Protein AF-A0A0P4V415-F1 (afdb_monomer_lite)

Sequence (113 aa):
MPKQRSYPMAPLIWSRFSLSFMNCRAQLRSQSFKKHSGYSVQVGTDAIVDNNPKSPVIQNLPPVLFTLMKSTEPWSDDYYTFNVETAMQSVGFERLVTVASDPHHRKILGRKS

Foldseek 3Di:
DDDDDDDPDDDPVQVVLALVLLQDAPVVNLVVLLVVLVVDDLWDKDKHKYWDLPFPCVVPDDVVVVVVVCVVRVNNVSVSPDDVVVSCVVNAWPDWDWAAPDRTMIMIMTTHD

Radius of gyration: 15.78 Å; chains: 1; bounding box: 55×28×29 Å

pLDDT: mean 73.44, std 18.74, range [27.31, 92.38]

Secondary structure (DSSP, 8-state):
-----------THHHHHHHHHHTS-HHHHHHHHHHHHHHS-SSEEEEEEEE-TT-HHHHT--HHHHHHHHHH-TTHHHHHH--HHHHHHHTTEEEEEEEE-SSSEEEEEEEE-

Structure (mmCIF, N/CA/C/O backbone):
data_AF-A0A0P4V415-F1
#
_entry.id   AF-A0A0P4V415-F1
#
loop_
_atom_site.group_PDB
_atom_site.id
_atom_site.type_symbol
_atom_site.label_atom_id
_atom_site.label_alt_id
_atom_site.label_comp_id
_atom_site.label_asym_id
_atom_site.label_entity_id
_atom_site.label_seq_id
_atom_site.pdbx_PDB_ins_code
_atom_site.Cartn_x
_atom_site.Cartn_y
_atom_site.Cartn_z
_atom_site.occupancy
_atom_site.B_iso_or_equiv
_atom_site.auth_seq_id
_atom_site.auth_comp_id
_atom_site.auth_asym_id
_atom_site.auth_atom_id
_atom_site.pdbx_PDB_model_num
ATOM 1 N N . MET A 1 1 ? -37.304 18.722 -13.976 1.00 33.91 1 MET A N 1
ATOM 2 C CA . MET A 1 1 ? -35.878 19.119 -13.946 1.00 33.91 1 MET A CA 1
ATOM 3 C C . MET A 1 1 ? -35.347 18.918 -12.531 1.00 33.91 1 MET A C 1
ATOM 5 O O . MET A 1 1 ? -35.879 19.567 -11.636 1.00 33.91 1 MET A O 1
ATOM 9 N N . PRO A 1 2 ? -34.402 17.999 -12.265 1.00 34.62 2 PRO A N 1
ATOM 10 C CA . PRO A 1 2 ? -33.899 17.815 -10.909 1.00 34.62 2 PRO A CA 1
ATOM 11 C C . PRO A 1 2 ? -32.853 18.892 -10.584 1.00 34.62 2 PRO A C 1
ATOM 13 O O . PRO A 1 2 ? -31.965 19.179 -11.384 1.00 34.62 2 PRO A O 1
ATOM 16 N N . LYS A 1 3 ? -33.007 19.515 -9.411 1.00 32.88 3 LYS A N 1
ATOM 17 C CA . LYS A 1 3 ? -32.141 20.575 -8.878 1.00 32.88 3 LYS A CA 1
ATOM 18 C C . LYS A 1 3 ? -30.695 20.082 -8.740 1.00 32.88 3 LYS A C 1
ATOM 20 O O . LYS A 1 3 ? -30.451 19.080 -8.070 1.00 32.88 3 LYS A O 1
ATOM 25 N N . GLN A 1 4 ? -29.746 20.817 -9.322 1.00 37.38 4 GLN A N 1
ATOM 26 C CA . GLN A 1 4 ? -28.314 20.649 -9.070 1.00 37.38 4 GLN A CA 1
ATOM 27 C C . GLN A 1 4 ? -28.029 20.912 -7.586 1.00 37.38 4 GLN A C 1
ATOM 29 O O . GLN A 1 4 ? -28.234 22.015 -7.084 1.00 37.38 4 GLN A O 1
ATOM 34 N N . ARG A 1 5 ? -27.578 19.880 -6.870 1.00 32.81 5 ARG A N 1
ATOM 35 C CA . ARG A 1 5 ? -27.093 19.998 -5.494 1.00 32.81 5 ARG A CA 1
ATOM 36 C C . ARG A 1 5 ? -25.637 20.456 -5.575 1.00 32.81 5 ARG A C 1
ATOM 38 O O . ARG A 1 5 ? -24.775 19.687 -5.985 1.00 32.81 5 ARG A O 1
ATOM 45 N N . SER A 1 6 ? -25.382 21.724 -5.266 1.00 27.98 6 SER A N 1
ATOM 46 C CA . SER A 1 6 ? -24.035 22.293 -5.230 1.00 27.98 6 SER A CA 1
ATOM 47 C C . SER A 1 6 ? -23.237 21.647 -4.097 1.00 27.98 6 SER A C 1
ATOM 49 O O . SER A 1 6 ? -23.533 21.877 -2.923 1.00 27.98 6 SER A O 1
ATOM 51 N N . TYR A 1 7 ? -22.243 20.829 -4.431 1.00 35.91 7 TYR A N 1
ATOM 52 C CA . TYR A 1 7 ? -21.252 20.387 -3.454 1.00 35.91 7 TYR A CA 1
ATOM 53 C C . TYR A 1 7 ? -20.289 21.552 -3.185 1.00 35.91 7 TYR A C 1
ATOM 55 O O . TYR A 1 7 ? -19.781 22.132 -4.148 1.00 35.91 7 TYR A O 1
ATOM 63 N N . PRO A 1 8 ? -20.031 21.932 -1.919 1.00 35.62 8 PRO A N 1
ATOM 64 C CA . PRO A 1 8 ? -18.971 22.881 -1.630 1.00 35.62 8 PRO A CA 1
ATOM 65 C C . PRO A 1 8 ? -17.641 22.259 -2.063 1.00 35.62 8 PRO A C 1
ATOM 67 O O . PRO A 1 8 ? -17.380 21.085 -1.804 1.00 35.62 8 PRO A O 1
ATOM 70 N N . MET A 1 9 ? -16.830 23.055 -2.756 1.00 35.31 9 MET A N 1
ATOM 71 C CA . MET A 1 9 ? -15.473 22.717 -3.180 1.00 35.31 9 MET A CA 1
ATOM 72 C C . MET A 1 9 ? -14.706 22.103 -2.001 1.00 35.31 9 MET A C 1
ATOM 74 O O . MET A 1 9 ? -14.385 22.796 -1.035 1.00 35.31 9 MET A O 1
ATOM 78 N N . ALA A 1 10 ? -14.456 20.793 -2.059 1.00 34.94 10 ALA A N 1
ATOM 79 C CA . ALA A 1 10 ? -13.660 20.101 -1.057 1.00 34.94 10 ALA A CA 1
ATOM 80 C C . ALA A 1 10 ? -12.249 20.719 -1.054 1.00 34.94 10 ALA A C 1
ATOM 82 O O . ALA A 1 10 ? -11.656 20.858 -2.129 1.00 34.94 10 ALA A O 1
ATOM 83 N N . PRO A 1 11 ? -11.691 21.120 0.103 1.00 35.59 11 PRO A N 1
ATOM 84 C CA . PRO A 1 11 ? -10.397 21.784 0.125 1.00 35.59 11 PRO A CA 1
ATOM 85 C C . PRO A 1 11 ? -9.304 20.821 -0.349 1.00 35.59 11 PRO A C 1
ATOM 87 O O . PRO A 1 11 ? -9.449 19.602 -0.261 1.00 35.59 11 PRO A O 1
ATOM 90 N N . LEU A 1 12 ? -8.159 21.380 -0.741 1.00 35.38 12 LEU A N 1
ATOM 91 C CA . LEU A 1 12 ? -6.872 20.740 -1.079 1.00 35.38 12 LEU A CA 1
ATOM 92 C C . LEU A 1 12 ? -6.340 19.664 -0.089 1.00 35.38 12 LEU A C 1
ATOM 94 O O . LEU A 1 12 ? -5.261 19.108 -0.298 1.00 35.38 12 LEU A O 1
ATOM 98 N N . ILE A 1 13 ? -7.089 19.346 0.968 1.00 40.94 13 ILE A N 1
ATOM 99 C CA . ILE A 1 13 ? -6.840 18.341 2.008 1.00 40.94 13 ILE A CA 1
ATOM 100 C C . ILE A 1 13 ? -6.658 16.931 1.425 1.00 40.94 13 ILE A C 1
ATOM 102 O O . ILE A 1 13 ? -5.782 16.199 1.882 1.00 40.94 13 ILE A O 1
ATOM 106 N N . TRP A 1 14 ? -7.398 16.573 0.371 1.00 27.31 14 TRP A N 1
ATOM 107 C CA . TRP A 1 14 ? -7.364 15.223 -0.210 1.00 27.31 14 TRP A CA 1
ATOM 108 C C . TRP A 1 14 ? -6.011 14.860 -0.838 1.00 27.31 14 TRP A C 1
ATOM 110 O O . TRP A 1 14 ? -5.540 13.736 -0.677 1.00 27.31 14 TRP A O 1
ATOM 120 N N . SER A 1 15 ? -5.339 15.818 -1.492 1.00 32.53 15 SER A N 1
ATOM 121 C CA . SER A 1 15 ? -4.028 15.573 -2.121 1.00 32.53 15 SER A CA 1
ATOM 122 C C . SER A 1 15 ? -2.899 15.402 -1.097 1.00 32.53 15 SER A C 1
ATOM 124 O O . SER A 1 15 ? -1.990 14.597 -1.287 1.00 32.53 15 SER A O 1
ATOM 126 N N . ARG A 1 16 ? -2.979 16.117 0.033 1.00 43.47 16 ARG A N 1
ATOM 127 C CA . ARG A 1 16 ? -1.962 16.084 1.094 1.00 43.47 16 ARG A CA 1
ATOM 128 C C . ARG A 1 16 ? -2.026 14.821 1.949 1.00 43.47 16 ARG A C 1
ATOM 130 O O . ARG A 1 16 ? -1.015 14.442 2.534 1.00 43.47 16 ARG A O 1
ATOM 137 N N . PHE A 1 17 ? -3.185 14.171 2.023 1.00 49.06 17 PHE A N 1
ATOM 138 C CA . PHE A 1 17 ? -3.377 12.989 2.859 1.00 49.06 17 PHE A CA 1
ATOM 139 C C . PHE A 1 17 ? -2.594 11.769 2.343 1.00 49.06 17 PHE A C 1
ATOM 141 O O . PHE A 1 17 ? -1.966 11.072 3.135 1.00 49.06 17 PHE A O 1
ATOM 148 N N . SER A 1 18 ? -2.542 11.574 1.020 1.00 53.12 18 SER A N 1
ATOM 149 C CA . SER A 1 18 ? -1.829 10.464 0.367 1.00 53.12 18 SER A CA 1
ATOM 150 C C . SER A 1 18 ? -0.317 10.462 0.642 1.00 53.12 18 SER A C 1
ATOM 152 O O . SER A 1 18 ? 0.212 9.503 1.207 1.00 53.12 18 SER A O 1
ATOM 154 N N . LEU A 1 19 ? 0.377 11.569 0.342 1.00 51.56 19 LEU A N 1
ATOM 155 C CA . LEU A 1 19 ? 1.824 11.675 0.577 1.00 51.56 19 LEU A CA 1
ATOM 156 C C . LEU A 1 19 ? 2.173 11.582 2.067 1.00 51.56 19 LEU A C 1
ATOM 158 O O . LEU A 1 19 ? 3.197 11.012 2.447 1.00 51.56 19 LEU A O 1
ATOM 162 N N . SER A 1 20 ? 1.314 12.130 2.932 1.00 58.03 20 SER A N 1
ATOM 163 C CA . SER A 1 20 ? 1.567 12.126 4.371 1.00 58.03 20 SER A CA 1
ATOM 164 C C . SER A 1 20 ? 1.521 10.719 4.970 1.00 58.03 20 SER A C 1
ATOM 166 O O . SER A 1 20 ? 2.165 10.492 5.990 1.00 58.03 20 SER A O 1
ATOM 168 N N . PHE A 1 21 ? 0.803 9.772 4.356 1.00 60.59 21 PHE A N 1
ATOM 169 C CA . PHE A 1 21 ? 0.786 8.378 4.800 1.00 60.59 21 PHE A CA 1
ATOM 170 C C . PHE A 1 21 ? 2.137 7.701 4.591 1.00 60.59 21 PHE A C 1
ATOM 172 O O . PHE A 1 21 ? 2.651 7.078 5.520 1.00 60.59 21 PHE A O 1
ATOM 179 N N . MET A 1 22 ? 2.726 7.856 3.407 1.00 58.59 22 MET A N 1
ATOM 180 C CA . MET A 1 22 ? 3.996 7.221 3.044 1.00 58.59 22 MET A CA 1
ATOM 181 C C . MET A 1 22 ? 5.177 7.802 3.834 1.00 58.59 22 MET A C 1
ATOM 183 O O . MET A 1 22 ? 6.054 7.067 4.278 1.00 58.59 22 MET A O 1
ATOM 187 N N . ASN A 1 23 ? 5.111 9.101 4.140 1.00 62.84 23 ASN A N 1
ATOM 188 C CA . ASN A 1 23 ? 6.100 9.824 4.943 1.00 62.84 23 ASN A CA 1
ATOM 189 C C . ASN A 1 23 ? 5.977 9.657 6.457 1.00 62.84 23 ASN A C 1
ATOM 191 O O . ASN A 1 23 ? 6.747 10.257 7.209 1.00 62.84 23 ASN A O 1
ATOM 195 N N . CYS A 1 24 ? 5.033 8.849 6.931 1.00 67.75 24 CYS A N 1
ATOM 196 C CA . CYS A 1 24 ? 4.785 8.682 8.351 1.00 67.75 24 CYS A CA 1
ATOM 197 C C . CYS A 1 24 ? 5.054 7.242 8.789 1.00 67.75 24 CYS A C 1
ATOM 199 O O . CYS A 1 24 ? 4.548 6.292 8.182 1.00 67.75 24 CYS A O 1
ATOM 201 N N . ARG A 1 25 ? 5.808 7.092 9.886 1.00 72.06 25 ARG A N 1
ATOM 202 C CA . ARG A 1 25 ? 6.054 5.805 10.547 1.00 72.06 25 ARG A CA 1
ATOM 203 C C . ARG A 1 25 ? 4.723 5.108 10.850 1.00 72.06 25 ARG A C 1
ATOM 205 O O . ARG A 1 25 ? 3.767 5.764 11.273 1.00 72.06 25 ARG A O 1
ATOM 212 N N . ALA A 1 26 ? 4.657 3.786 10.680 1.00 68.62 26 ALA A N 1
ATOM 213 C CA . ALA A 1 26 ? 3.402 3.020 10.744 1.00 68.62 26 ALA A CA 1
ATOM 214 C C . ALA A 1 26 ? 2.549 3.306 12.003 1.00 68.62 26 ALA A C 1
ATOM 216 O O . ALA A 1 26 ? 1.324 3.428 11.930 1.00 68.62 26 ALA A O 1
ATOM 217 N N . GLN A 1 27 ? 3.194 3.502 13.157 1.00 59.03 27 GLN A N 1
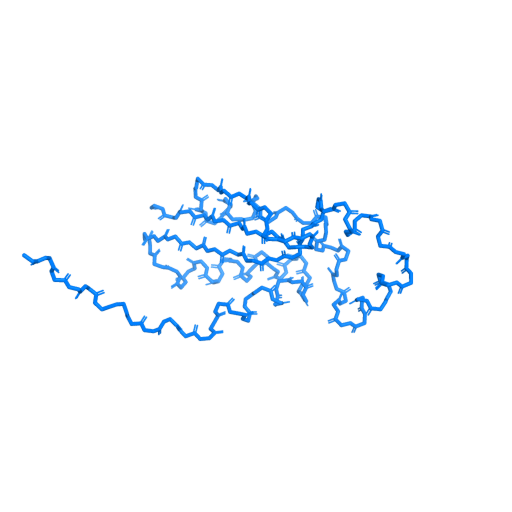ATOM 218 C CA . GLN A 1 27 ? 2.511 3.799 14.419 1.00 59.03 27 GLN A CA 1
ATOM 219 C C . GLN A 1 27 ? 1.782 5.153 14.400 1.00 59.03 27 GLN A C 1
ATOM 221 O O . GLN A 1 27 ? 0.613 5.234 14.782 1.00 59.03 27 GLN A O 1
ATOM 226 N N . LEU A 1 28 ? 2.427 6.198 13.881 1.00 67.31 28 LEU A N 1
ATOM 227 C CA . LEU A 1 28 ? 1.845 7.537 13.737 1.00 67.31 28 LEU A CA 1
ATOM 228 C C . LEU A 1 28 ? 0.777 7.584 12.631 1.00 67.31 28 LEU A C 1
ATOM 230 O O . LEU A 1 28 ? -0.161 8.383 12.683 1.00 67.31 28 LEU A O 1
ATOM 234 N N . ARG A 1 29 ? 0.863 6.678 11.657 1.00 76.31 29 ARG A N 1
ATOM 235 C CA . ARG A 1 29 ? -0.114 6.541 10.575 1.00 76.31 29 ARG A CA 1
ATOM 236 C C . ARG A 1 29 ? -1.470 6.048 11.067 1.00 76.31 29 ARG A C 1
ATOM 238 O O . ARG A 1 29 ? -2.487 6.642 10.728 1.00 76.31 29 ARG A O 1
ATOM 245 N N . SER A 1 30 ? -1.494 5.024 11.922 1.00 69.56 30 SER A N 1
ATOM 246 C CA . SER A 1 30 ? -2.743 4.550 12.543 1.00 69.56 30 SER A CA 1
ATOM 247 C C . SER A 1 30 ? -3.433 5.648 13.370 1.00 69.56 30 SER A C 1
ATOM 249 O O . SER A 1 30 ? -4.656 5.794 13.334 1.00 69.56 30 SER A O 1
ATOM 251 N N . GLN A 1 31 ? -2.646 6.484 14.058 1.00 73.62 31 GLN A N 1
ATOM 252 C CA . GLN A 1 31 ? -3.142 7.636 14.815 1.00 73.62 31 GLN A CA 1
ATOM 253 C C . GLN A 1 31 ? -3.683 8.729 13.891 1.00 73.62 31 GLN A C 1
ATOM 255 O O . GLN A 1 31 ? -4.740 9.298 14.160 1.00 73.62 31 GLN A O 1
ATOM 260 N N . SER A 1 32 ? -2.995 8.987 12.778 1.00 72.44 32 SER A N 1
ATOM 261 C CA . SER A 1 32 ? -3.441 9.933 11.754 1.00 72.44 32 SER A CA 1
ATOM 262 C C . SER A 1 32 ? -4.750 9.478 11.118 1.00 72.44 32 SER A C 1
ATOM 264 O O . SER A 1 32 ? -5.646 10.299 10.940 1.00 72.44 32 SER A O 1
ATOM 266 N N . PHE A 1 33 ? -4.903 8.171 10.874 1.00 72.25 33 PHE A N 1
ATOM 267 C CA . PHE A 1 33 ? -6.145 7.576 10.388 1.00 72.25 33 PHE A CA 1
ATOM 268 C C . PHE A 1 33 ? -7.299 7.827 11.361 1.00 72.25 33 PHE A C 1
ATOM 270 O O . PHE A 1 33 ? -8.330 8.370 10.972 1.00 72.25 33 PHE A O 1
ATOM 277 N N . LYS A 1 34 ? -7.098 7.523 12.651 1.00 68.88 34 LYS A N 1
ATOM 278 C CA . LYS A 1 34 ? -8.085 7.788 13.709 1.00 68.88 34 LYS A CA 1
ATOM 279 C C . LYS A 1 34 ? -8.464 9.266 13.766 1.00 68.88 34 LYS A C 1
ATOM 281 O O . LYS A 1 34 ? -9.648 9.591 13.735 1.00 68.88 34 LYS A O 1
ATOM 286 N N . LYS A 1 35 ? -7.471 10.159 13.761 1.00 73.25 35 LYS A N 1
ATOM 287 C CA . LYS A 1 35 ? -7.686 11.608 13.797 1.00 73.25 35 LYS A CA 1
ATOM 288 C C . LYS A 1 35 ? -8.477 12.102 12.582 1.00 73.25 35 LYS A C 1
ATOM 290 O O . LYS A 1 35 ? -9.447 12.825 12.765 1.00 73.25 35 LYS A O 1
ATOM 295 N N . HIS A 1 36 ? -8.114 11.695 11.363 1.00 70.25 36 HIS A N 1
ATOM 296 C CA . HIS A 1 36 ? -8.828 12.101 10.143 1.00 70.25 36 HIS A CA 1
ATOM 297 C C . HIS A 1 36 ? -10.243 11.524 10.083 1.00 70.25 36 HIS A C 1
ATOM 299 O O . HIS A 1 36 ? -11.188 12.238 9.768 1.00 70.25 36 HIS A O 1
ATOM 305 N N . SER A 1 37 ? -10.409 10.259 10.475 1.00 64.94 37 SER A N 1
ATOM 306 C CA . SER A 1 37 ? -11.718 9.603 10.526 1.00 64.94 37 SER A CA 1
ATOM 307 C C . SER A 1 37 ? -12.682 10.232 11.540 1.00 64.94 37 SER A C 1
ATOM 309 O O . SER A 1 37 ? -13.887 10.010 11.430 1.00 64.94 37 SER A O 1
ATOM 311 N N . GLY A 1 38 ? -12.163 10.998 12.510 1.00 60.91 38 GLY A N 1
ATOM 312 C CA . GLY A 1 38 ? -12.950 11.813 13.438 1.00 60.91 38 GLY A CA 1
ATOM 313 C C . GLY A 1 38 ? -13.431 13.143 12.845 1.00 60.91 38 GLY A C 1
ATOM 314 O O . GLY A 1 38 ? -14.392 13.707 13.355 1.00 60.91 38 GLY A O 1
ATOM 315 N N . TYR A 1 39 ? -12.800 13.62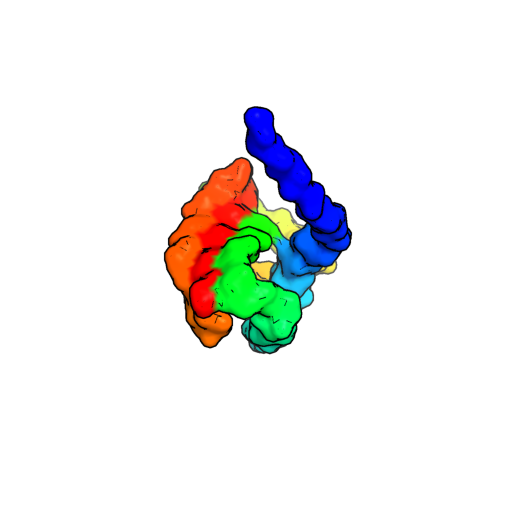5 11.767 1.00 62.47 39 TYR A N 1
ATOM 316 C CA . TYR A 1 39 ? -13.257 14.786 10.989 1.00 62.47 39 TYR A CA 1
ATOM 317 C C . TYR A 1 39 ? -14.112 14.395 9.775 1.00 62.47 39 TYR A C 1
ATOM 319 O O . TYR A 1 39 ? -14.779 15.257 9.204 1.00 62.47 39 TYR A O 1
ATOM 327 N N . SER A 1 40 ? -14.082 13.123 9.367 1.00 61.12 40 SER A N 1
ATOM 328 C CA . SER A 1 40 ? -14.919 12.620 8.279 1.00 61.12 40 SER A CA 1
ATOM 329 C C . SER A 1 40 ? -16.380 12.508 8.726 1.00 61.12 40 SER A C 1
ATOM 331 O O . SER A 1 40 ? -16.673 12.238 9.893 1.00 61.12 40 SER A O 1
ATOM 333 N N . VAL A 1 41 ? -17.305 12.762 7.801 1.00 58.69 41 VAL A N 1
ATOM 334 C CA . VAL A 1 41 ? -18.752 12.778 8.063 1.00 58.69 41 VAL A CA 1
ATOM 335 C C . VAL A 1 41 ? -19.169 11.406 8.607 1.00 58.69 41 VAL A C 1
ATOM 337 O O . VAL A 1 41 ? -18.763 10.388 8.050 1.00 58.69 41 VAL A O 1
ATOM 340 N N . GLN A 1 42 ? -19.971 11.362 9.682 1.00 58.75 42 GLN A N 1
ATOM 341 C CA . GLN A 1 42 ? -20.409 10.105 10.326 1.00 58.75 42 GLN A CA 1
ATOM 342 C C . GLN A 1 42 ? -21.015 9.097 9.332 1.00 58.75 42 GLN A C 1
ATOM 344 O O . GLN A 1 42 ? -20.888 7.900 9.546 1.00 58.75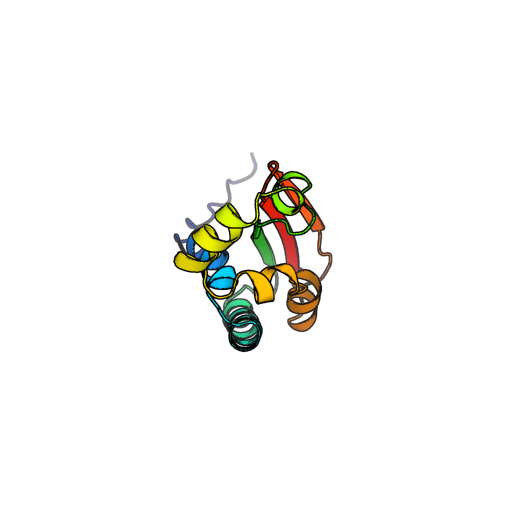 42 GLN A O 1
ATOM 349 N N . VAL A 1 43 ? -21.579 9.587 8.220 1.00 63.09 43 VAL A N 1
ATOM 350 C CA . VAL A 1 43 ? -21.957 8.798 7.044 1.00 63.09 43 VAL A CA 1
ATOM 351 C C . VAL A 1 43 ? -21.297 9.421 5.812 1.00 63.09 43 VAL A C 1
ATOM 353 O O . VAL A 1 43 ? -21.571 10.576 5.478 1.00 63.09 43 VAL A O 1
ATOM 356 N N . GLY A 1 44 ? -20.423 8.682 5.129 1.00 74.56 44 GLY A N 1
ATOM 357 C CA . GLY A 1 44 ? -19.605 9.229 4.041 1.00 74.56 44 GLY A CA 1
ATOM 358 C C . GLY A 1 44 ? -18.817 8.171 3.270 1.00 74.56 44 GLY A C 1
ATOM 359 O O . GLY A 1 44 ? -18.723 7.018 3.684 1.00 74.56 44 GLY A O 1
ATOM 360 N N . THR A 1 45 ? -18.280 8.544 2.108 1.00 79.94 45 THR A N 1
ATOM 361 C CA . THR A 1 45 ? -17.345 7.704 1.338 1.00 79.94 45 THR A CA 1
ATOM 362 C C . THR A 1 45 ? -16.014 8.424 1.248 1.00 79.94 45 THR A C 1
ATOM 364 O O . THR A 1 45 ? -15.969 9.532 0.717 1.00 79.94 45 THR A O 1
ATOM 367 N N . ASP A 1 46 ? -14.953 7.771 1.711 1.00 83.06 46 ASP A N 1
ATOM 368 C CA . ASP A 1 46 ? -13.590 8.282 1.627 1.00 83.06 46 ASP A CA 1
ATOM 369 C C . ASP A 1 46 ? -12.781 7.452 0.634 1.00 83.06 46 ASP A C 1
ATOM 371 O O . ASP A 1 46 ? -12.940 6.234 0.527 1.00 83.06 46 ASP A O 1
ATOM 375 N N . ALA A 1 47 ? -11.909 8.129 -0.108 1.00 84.56 47 ALA A N 1
ATOM 376 C CA . ALA A 1 47 ? -10.999 7.516 -1.060 1.00 84.56 47 ALA A CA 1
ATOM 377 C C . ALA A 1 47 ? -9.548 7.873 -0.728 1.00 84.56 47 ALA A C 1
ATOM 379 O O . ALA A 1 47 ? -9.213 9.034 -0.493 1.00 84.56 47 ALA A O 1
ATOM 380 N N . ILE A 1 48 ? -8.682 6.867 -0.759 1.00 86.62 48 ILE A N 1
ATOM 381 C CA . ILE A 1 48 ? -7.233 6.999 -0.642 1.00 86.62 48 ILE A CA 1
ATOM 382 C C . ILE A 1 48 ? -6.635 6.625 -1.990 1.00 86.62 48 ILE A C 1
ATOM 384 O O . ILE A 1 48 ? -6.959 5.577 -2.542 1.00 86.62 48 ILE A O 1
ATOM 388 N N . VAL A 1 49 ? -5.773 7.482 -2.524 1.00 87.56 49 VAL A N 1
ATOM 389 C CA . VAL A 1 49 ? -4.972 7.180 -3.716 1.00 87.56 49 VAL A CA 1
ATOM 390 C C . VAL A 1 49 ? -3.532 7.110 -3.269 1.00 87.56 49 VAL A C 1
ATOM 392 O O . VAL A 1 49 ? -3.060 8.079 -2.691 1.00 87.56 49 VAL A O 1
ATOM 395 N N . ASP A 1 50 ? -2.846 5.998 -3.473 1.00 87.19 50 ASP A N 1
ATOM 396 C CA . ASP A 1 50 ? -1.488 5.803 -2.970 1.00 87.19 50 ASP A CA 1
ATOM 397 C C . ASP A 1 50 ? -0.691 4.802 -3.817 1.00 87.19 50 ASP A C 1
ATOM 399 O O . ASP A 1 50 ? -1.208 4.234 -4.783 1.00 87.19 50 ASP A O 1
ATOM 403 N N . ASN A 1 51 ? 0.588 4.611 -3.485 1.00 86.81 51 ASN A N 1
ATOM 404 C CA . ASN A 1 51 ? 1.433 3.631 -4.161 1.00 86.81 51 ASN A CA 1
ATOM 405 C C . ASN A 1 51 ? 0.885 2.214 -3.969 1.00 86.81 51 ASN A C 1
ATOM 407 O O . ASN A 1 51 ? 0.467 1.815 -2.882 1.00 86.81 51 ASN A O 1
ATOM 411 N N . ASN A 1 52 ? 0.937 1.418 -5.031 1.00 89.56 52 ASN A N 1
ATOM 412 C CA . ASN A 1 52 ? 0.452 0.052 -5.033 1.00 89.56 52 ASN A CA 1
ATOM 413 C C . ASN A 1 52 ? 1.600 -0.949 -4.770 1.00 89.56 52 ASN A C 1
ATOM 415 O O . ASN A 1 52 ? 2.280 -1.333 -5.719 1.00 89.56 52 ASN A O 1
ATOM 419 N N . PRO A 1 53 ? 1.790 -1.477 -3.542 1.00 86.31 53 PRO A N 1
ATOM 420 C CA . PRO A 1 53 ? 2.773 -2.538 -3.264 1.00 86.31 53 PRO A CA 1
ATOM 421 C C . PRO A 1 53 ? 2.572 -3.805 -4.110 1.00 86.31 53 PRO A C 1
ATOM 423 O O . PRO A 1 53 ? 3.492 -4.604 -4.278 1.00 86.31 53 PRO A O 1
ATOM 426 N N . LYS A 1 54 ? 1.361 -4.019 -4.639 1.00 87.69 54 LYS A N 1
ATOM 427 C CA . LYS A 1 54 ? 1.027 -5.160 -5.500 1.00 87.69 54 LYS A CA 1
A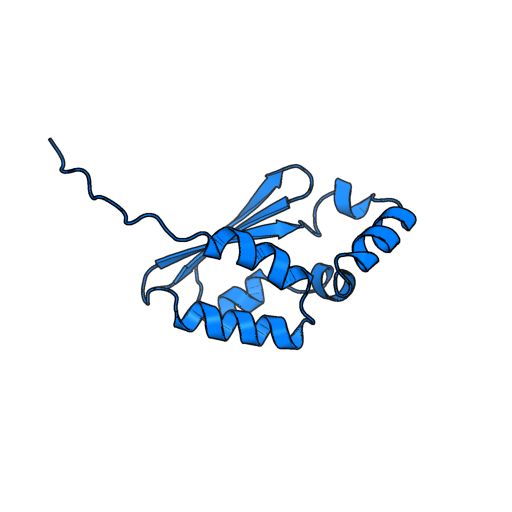TOM 428 C C . LYS A 1 54 ? 1.260 -4.870 -6.987 1.00 87.69 54 LYS A C 1
ATOM 430 O O . LYS A 1 54 ? 0.943 -5.712 -7.820 1.00 87.69 54 LYS A O 1
ATOM 435 N N . SER A 1 55 ? 1.758 -3.683 -7.334 1.00 88.56 55 SER A N 1
ATOM 436 C CA . SER A 1 55 ? 2.065 -3.339 -8.717 1.00 88.56 55 SER A CA 1
ATOM 437 C C . SER A 1 55 ? 3.255 -4.160 -9.229 1.00 88.56 55 SER A C 1
ATOM 439 O O . SER A 1 55 ? 4.292 -4.195 -8.563 1.00 88.56 55 SER A O 1
ATOM 441 N N . PRO A 1 56 ? 3.168 -4.729 -10.445 1.00 87.69 56 PRO A N 1
ATOM 442 C CA . PRO A 1 56 ? 4.308 -5.384 -11.073 1.00 87.69 56 PRO A CA 1
ATOM 443 C C . PRO A 1 56 ? 5.433 -4.394 -11.391 1.00 87.69 56 PRO A C 1
ATOM 445 O O . PRO A 1 56 ? 6.592 -4.787 -11.409 1.00 87.69 56 PRO A O 1
ATOM 448 N N . VAL A 1 57 ? 5.131 -3.113 -11.620 1.00 87.94 57 VAL A N 1
ATOM 449 C CA . VAL A 1 57 ? 6.172 -2.106 -11.858 1.00 87.94 57 VAL A CA 1
ATOM 450 C C . VAL A 1 57 ? 6.914 -1.808 -10.564 1.00 87.94 57 VAL A C 1
ATOM 452 O O . VAL A 1 57 ? 8.138 -1.840 -10.557 1.00 87.94 57 VAL A O 1
ATOM 455 N N . ILE A 1 58 ? 6.190 -1.613 -9.455 1.00 85.69 58 ILE A N 1
ATOM 456 C CA . ILE A 1 58 ? 6.819 -1.351 -8.154 1.00 85.69 58 ILE A CA 1
ATOM 457 C C . ILE A 1 58 ? 7.634 -2.557 -7.679 1.00 85.69 58 ILE A C 1
ATOM 459 O O . ILE A 1 58 ? 8.745 -2.385 -7.190 1.00 85.69 58 ILE A O 1
ATOM 463 N N . GLN A 1 59 ? 7.137 -3.778 -7.873 1.00 86.69 59 GLN A N 1
ATOM 464 C CA . GLN A 1 59 ? 7.859 -4.994 -7.484 1.00 86.69 59 GLN A CA 1
ATOM 465 C C . GLN A 1 59 ? 9.127 -5.248 -8.310 1.00 86.69 59 GLN A C 1
ATOM 467 O O . GLN A 1 59 ? 10.058 -5.867 -7.805 1.00 86.69 59 GLN A O 1
ATOM 472 N N . ASN A 1 60 ? 9.182 -4.751 -9.550 1.00 88.12 60 ASN A N 1
ATOM 473 C CA . ASN A 1 60 ? 10.336 -4.897 -10.440 1.00 88.12 60 ASN A CA 1
ATOM 474 C C . ASN A 1 60 ? 11.241 -3.649 -10.477 1.00 88.12 60 ASN A C 1
ATOM 476 O O . ASN A 1 60 ? 12.145 -3.575 -11.312 1.00 88.12 60 ASN A O 1
ATOM 480 N N . LEU A 1 61 ? 11.021 -2.659 -9.603 1.00 85.25 61 LEU A N 1
ATOM 481 C CA . LEU A 1 61 ? 11.875 -1.472 -9.527 1.00 85.25 61 LEU A CA 1
ATOM 482 C C . LEU A 1 61 ? 13.302 -1.862 -9.096 1.00 85.25 61 LEU A C 1
ATOM 484 O O . LEU A 1 61 ? 13.477 -2.544 -8.082 1.00 85.25 61 LEU A O 1
ATOM 488 N N . PRO A 1 62 ? 14.344 -1.388 -9.805 1.00 88.81 62 PRO A N 1
ATOM 489 C CA . PRO A 1 62 ? 15.727 -1.575 -9.390 1.00 88.81 62 PRO A CA 1
ATOM 490 C C . PRO A 1 62 ? 15.974 -1.077 -7.953 1.00 88.81 62 PRO A C 1
ATOM 492 O O . PRO A 1 62 ? 15.511 0.014 -7.604 1.00 88.81 62 PRO A O 1
ATOM 495 N N . PRO A 1 63 ? 16.776 -1.788 -7.134 1.00 84.38 63 PRO A N 1
ATOM 496 C CA . PRO A 1 63 ? 17.057 -1.401 -5.747 1.00 84.38 63 PRO A CA 1
ATOM 497 C C . PRO A 1 63 ? 17.584 0.031 -5.586 1.00 84.38 63 PRO A C 1
ATOM 499 O O . PRO A 1 63 ? 17.291 0.697 -4.597 1.00 84.38 63 PRO A O 1
ATOM 502 N N . VAL A 1 64 ? 18.321 0.541 -6.579 1.00 86.94 64 VAL A N 1
ATOM 503 C CA . VAL A 1 64 ? 18.841 1.915 -6.558 1.00 86.94 64 VAL A CA 1
ATOM 504 C C . VAL A 1 64 ? 17.719 2.960 -6.569 1.00 86.94 64 VAL A C 1
ATOM 506 O O . VAL A 1 64 ? 17.833 3.982 -5.899 1.00 86.94 64 VAL A O 1
ATOM 509 N N . LEU A 1 65 ? 16.605 2.689 -7.261 1.00 83.81 65 LEU A N 1
ATOM 510 C CA . LEU A 1 65 ? 15.448 3.583 -7.284 1.00 83.81 65 LEU A CA 1
ATOM 511 C C . LEU A 1 65 ? 14.694 3.546 -5.951 1.00 83.81 65 LEU A C 1
ATOM 513 O O . LEU A 1 65 ? 14.254 4.592 -5.486 1.00 83.81 65 LEU A O 1
ATOM 517 N N . PHE A 1 66 ? 14.619 2.391 -5.280 1.00 79.81 66 PHE A N 1
ATOM 518 C CA . PHE A 1 66 ? 14.097 2.316 -3.909 1.00 79.81 66 PHE A CA 1
ATOM 519 C C . PHE A 1 66 ? 14.922 3.151 -2.929 1.00 79.81 66 PHE A C 1
ATOM 521 O O . PHE A 1 66 ? 14.354 3.837 -2.082 1.00 79.81 66 PHE A O 1
ATOM 528 N N . THR A 1 67 ? 16.249 3.144 -3.061 1.00 82.00 67 THR A N 1
ATOM 529 C CA . THR A 1 67 ? 17.130 3.991 -2.247 1.00 82.00 67 THR A CA 1
ATOM 530 C C . THR A 1 67 ? 16.862 5.476 -2.480 1.00 82.00 67 THR A C 1
ATOM 532 O O . THR A 1 67 ? 16.802 6.239 -1.518 1.00 82.00 67 THR A O 1
ATOM 535 N N . LEU A 1 68 ? 16.641 5.888 -3.733 1.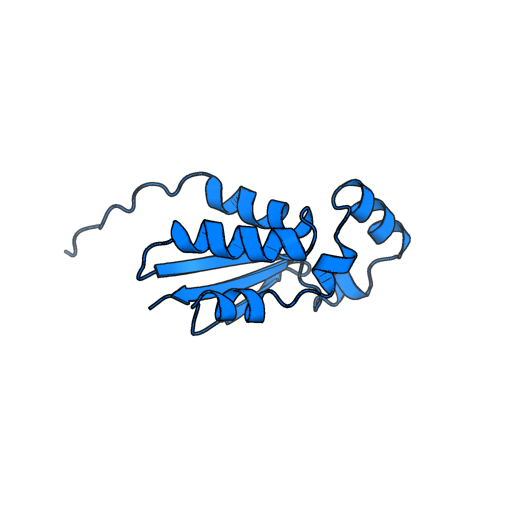00 85.31 68 LEU A N 1
ATOM 536 C CA . LEU A 1 68 ? 16.266 7.269 -4.045 1.00 85.31 68 LEU A CA 1
ATOM 537 C C . LEU A 1 68 ? 14.900 7.630 -3.454 1.00 85.31 68 LEU A C 1
ATOM 539 O O . LEU A 1 68 ? 14.794 8.660 -2.795 1.00 85.31 68 LEU A O 1
ATOM 543 N N . MET A 1 69 ? 13.892 6.766 -3.598 1.00 80.94 69 MET A N 1
ATOM 544 C CA . MET A 1 69 ? 12.574 6.985 -2.985 1.00 80.94 69 MET A CA 1
ATOM 545 C C . MET A 1 69 ? 12.668 7.107 -1.463 1.00 80.94 69 MET A C 1
ATOM 547 O O . MET A 1 69 ? 11.993 7.929 -0.871 1.00 80.94 69 MET A O 1
ATOM 551 N N . LYS A 1 70 ? 13.563 6.379 -0.790 1.00 79.44 70 LYS A N 1
ATOM 552 C CA . LYS A 1 70 ? 13.751 6.541 0.663 1.00 79.44 70 LYS A CA 1
ATOM 553 C C . LYS A 1 70 ? 14.286 7.912 1.076 1.00 79.44 70 LYS A C 1
ATOM 555 O O . LYS A 1 70 ? 14.096 8.302 2.224 1.00 79.44 70 LYS A O 1
ATOM 560 N N . SER A 1 71 ? 14.951 8.638 0.178 1.00 81.25 71 SER A N 1
ATOM 561 C CA . SER A 1 71 ? 15.434 9.991 0.479 1.00 81.25 71 SER A CA 1
ATOM 562 C C . SER A 1 71 ? 14.293 11.008 0.585 1.00 81.25 71 SER A C 1
ATOM 564 O O . SER A 1 71 ? 14.380 11.944 1.378 1.00 81.25 71 SER A O 1
ATOM 566 N N . THR A 1 72 ? 13.211 10.794 -0.169 1.00 78.56 72 THR A N 1
ATOM 567 C CA . THR A 1 72 ? 11.992 11.613 -0.160 1.00 78.56 72 THR A CA 1
ATOM 568 C C . THR A 1 72 ? 10.906 11.025 0.736 1.00 78.56 72 THR A C 1
ATOM 570 O O . THR A 1 72 ? 10.134 11.777 1.329 1.00 78.56 72 THR A O 1
ATOM 573 N N . GLU A 1 73 ? 10.899 9.700 0.901 1.00 83.25 73 GLU A N 1
ATOM 574 C CA . GLU A 1 73 ? 9.968 8.935 1.721 1.00 83.25 73 GLU A CA 1
ATOM 575 C C . GLU A 1 73 ? 10.657 7.912 2.648 1.00 83.25 73 GLU A C 1
ATOM 577 O O . GLU A 1 73 ? 10.676 6.705 2.367 1.00 83.25 73 GLU A O 1
ATOM 582 N N . PRO A 1 74 ? 11.184 8.355 3.808 1.00 80.94 74 PRO A N 1
ATOM 583 C CA . PRO A 1 74 ? 12.063 7.547 4.662 1.00 80.94 74 PRO A CA 1
ATOM 584 C C . PRO A 1 74 ? 11.403 6.313 5.294 1.00 80.94 74 PRO A C 1
ATOM 586 O O . PRO A 1 74 ? 12.104 5.411 5.745 1.00 80.94 74 PRO A O 1
ATOM 589 N N . TRP A 1 75 ? 10.068 6.238 5.299 1.00 82.12 75 TRP A N 1
ATOM 590 C CA . TRP A 1 75 ? 9.292 5.130 5.876 1.00 82.12 75 TRP A CA 1
ATOM 591 C C . TRP A 1 75 ? 8.602 4.266 4.811 1.00 82.12 75 TRP A C 1
ATOM 593 O O . TRP A 1 75 ? 7.600 3.604 5.090 1.00 82.12 75 TRP A O 1
ATOM 603 N N . SER A 1 76 ? 9.119 4.272 3.579 1.00 80.12 76 SER A N 1
ATOM 604 C CA . SER A 1 76 ? 8.542 3.520 2.457 1.00 80.12 76 SER A CA 1
ATOM 605 C C . SER A 1 76 ? 8.497 2.004 2.690 1.00 80.12 76 SER A C 1
ATOM 607 O O . SER A 1 76 ? 7.519 1.367 2.314 1.00 80.12 76 SER A O 1
ATOM 609 N N . ASP A 1 77 ? 9.490 1.415 3.365 1.00 83.00 77 ASP A N 1
ATOM 610 C CA . ASP A 1 77 ? 9.501 -0.031 3.665 1.00 83.00 77 ASP A CA 1
ATOM 611 C C . ASP A 1 77 ? 8.356 -0.428 4.608 1.00 83.00 77 ASP A C 1
ATOM 613 O O . ASP A 1 77 ? 7.584 -1.353 4.333 1.00 83.00 77 ASP A O 1
ATOM 617 N N . ASP A 1 78 ? 8.202 0.333 5.697 1.00 82.38 78 ASP A N 1
ATOM 618 C CA . ASP A 1 78 ? 7.078 0.205 6.626 1.00 82.38 78 ASP A CA 1
ATOM 619 C C . ASP A 1 78 ? 5.753 0.401 5.885 1.00 82.38 78 ASP A C 1
ATOM 621 O O . ASP A 1 78 ? 4.743 -0.216 6.212 1.00 82.38 78 ASP A O 1
ATOM 625 N N . TYR A 1 79 ? 5.734 1.280 4.879 1.00 82.75 79 TYR A N 1
ATOM 626 C CA . TYR A 1 79 ? 4.546 1.520 4.084 1.00 82.75 79 TYR A CA 1
ATOM 627 C C . TYR A 1 79 ? 4.160 0.322 3.214 1.00 82.75 79 TYR A C 1
ATOM 629 O O . TYR A 1 79 ? 2.995 -0.072 3.238 1.00 82.75 79 TYR A O 1
ATOM 637 N N . TYR A 1 80 ? 5.102 -0.280 2.489 1.00 83.06 80 TYR A N 1
ATOM 638 C CA . TYR A 1 80 ? 4.803 -1.402 1.594 1.00 83.06 80 TYR A CA 1
ATOM 639 C C . TYR A 1 80 ? 4.346 -2.663 2.335 1.00 83.06 80 TYR A C 1
ATOM 641 O O . TYR A 1 80 ? 3.631 -3.484 1.761 1.00 83.06 80 TYR A O 1
ATOM 649 N N . THR A 1 81 ? 4.699 -2.792 3.614 1.00 85.62 81 THR A N 1
ATOM 650 C CA . THR A 1 81 ? 4.249 -3.884 4.491 1.00 85.62 81 THR A CA 1
ATOM 651 C C . THR A 1 81 ? 2.969 -3.558 5.272 1.00 85.62 81 THR A C 1
ATOM 653 O O . THR A 1 81 ? 2.343 -4.453 5.840 1.00 85.62 81 THR A O 1
ATOM 656 N N . PHE A 1 82 ? 2.530 -2.296 5.286 1.00 87.00 82 PHE A N 1
ATOM 657 C CA . PHE A 1 82 ? 1.352 -1.854 6.027 1.00 87.00 82 PHE A CA 1
ATOM 658 C C . PHE A 1 82 ? 0.046 -2.133 5.272 1.00 87.00 82 PHE A C 1
ATOM 660 O O . PHE A 1 82 ? -0.165 -1.676 4.146 1.00 87.00 82 PHE A O 1
ATOM 667 N N . ASN A 1 83 ? -0.886 -2.821 5.934 1.00 88.06 83 ASN A N 1
ATOM 668 C CA . ASN A 1 83 ? -2.215 -3.095 5.393 1.00 88.06 83 ASN A CA 1
ATOM 669 C C . ASN A 1 83 ? -3.158 -1.901 5.633 1.00 88.06 83 ASN A C 1
ATOM 671 O O . ASN A 1 83 ? -3.740 -1.748 6.713 1.00 88.06 83 ASN A O 1
ATOM 675 N N . VAL A 1 84 ? -3.288 -1.046 4.614 1.00 87.94 84 VAL A N 1
ATOM 676 C CA . VAL A 1 84 ? -4.150 0.145 4.658 1.00 87.94 84 VAL A CA 1
ATOM 677 C C . VAL A 1 84 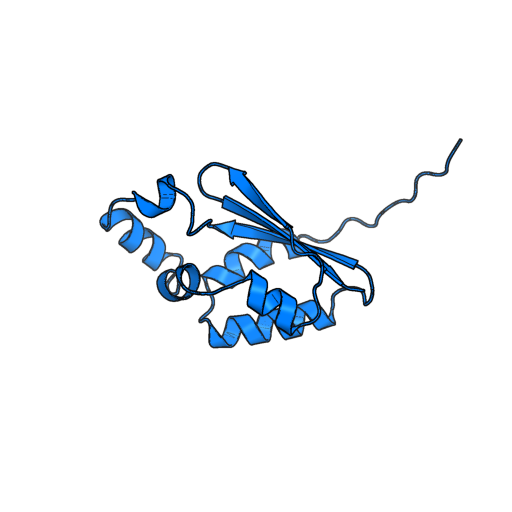? -5.615 -0.256 4.804 1.00 87.94 84 VAL A C 1
ATOM 679 O O . VAL A 1 84 ? -6.327 0.356 5.597 1.00 87.94 84 VAL A O 1
ATOM 682 N N . GLU A 1 85 ? -6.062 -1.310 4.123 1.00 88.50 85 GLU A N 1
ATOM 683 C CA . GLU A 1 85 ? -7.442 -1.786 4.191 1.00 88.50 85 GLU A CA 1
ATOM 684 C C . GLU A 1 85 ? -7.842 -2.206 5.615 1.00 88.50 85 GLU A C 1
ATOM 686 O O . GLU A 1 85 ? -8.877 -1.783 6.130 1.00 88.50 85 GLU A O 1
ATOM 691 N N . THR A 1 86 ? -6.996 -2.966 6.309 1.00 88.81 86 THR A N 1
ATOM 692 C CA . THR A 1 86 ? -7.247 -3.338 7.710 1.00 88.81 86 THR A CA 1
ATOM 693 C C . THR A 1 86 ? -7.259 -2.115 8.627 1.00 88.81 86 THR A C 1
ATOM 695 O O . THR A 1 86 ? -8.086 -2.029 9.536 1.00 88.81 86 THR A O 1
ATOM 698 N N . ALA A 1 87 ? -6.386 -1.133 8.387 1.00 88.50 87 ALA A N 1
ATOM 699 C CA . ALA A 1 87 ? -6.391 0.107 9.156 1.00 88.50 87 ALA A CA 1
ATOM 700 C C . ALA A 1 87 ? -7.687 0.909 8.947 1.00 88.50 87 ALA A C 1
ATOM 702 O O . ALA A 1 87 ? -8.258 1.397 9.924 1.00 88.50 87 ALA A O 1
ATOM 703 N N . MET A 1 88 ? -8.191 0.977 7.711 1.00 87.06 88 MET A N 1
ATOM 704 C CA . MET A 1 88 ? -9.492 1.572 7.386 1.00 87.06 88 MET A CA 1
ATOM 705 C C . MET A 1 88 ? -10.634 0.853 8.114 1.00 87.06 88 MET A C 1
ATOM 707 O O . MET A 1 88 ? -11.467 1.497 8.748 1.00 87.06 88 MET A O 1
ATOM 711 N N . GLN A 1 89 ? -10.647 -0.479 8.098 1.00 88.31 89 GLN A N 1
ATOM 712 C CA . GLN A 1 89 ? -11.651 -1.267 8.823 1.00 88.31 89 GLN A CA 1
ATOM 713 C C . GLN A 1 89 ? -11.605 -1.008 10.333 1.00 88.31 89 GLN A C 1
ATOM 715 O O . GLN A 1 89 ? -12.647 -0.840 10.961 1.00 88.31 89 GLN A O 1
ATOM 720 N N . SER A 1 90 ? -10.407 -0.888 10.917 1.00 86.81 90 SER A N 1
ATOM 721 C CA . SER A 1 90 ? -10.231 -0.666 12.362 1.00 86.81 90 SER A CA 1
ATOM 722 C C . SER A 1 90 ? -10.826 0.646 12.886 1.00 86.81 90 SER A C 1
ATOM 724 O O . SER A 1 90 ? -11.054 0.781 14.087 1.00 86.81 90 SER A O 1
ATOM 726 N N . VAL A 1 91 ? -11.077 1.619 12.005 1.00 85.12 91 VAL A N 1
ATOM 727 C CA . VAL A 1 91 ? -11.721 2.897 12.352 1.00 85.12 91 VAL A CA 1
ATOM 728 C C . VAL A 1 91 ? -13.177 2.994 11.868 1.00 85.12 91 VAL A C 1
ATOM 730 O O . VAL A 1 91 ? -13.768 4.078 11.906 1.00 85.12 91 VAL A O 1
ATOM 733 N N . GLY A 1 92 ? -13.750 1.879 11.404 1.00 86.44 92 GLY A N 1
ATOM 734 C CA . GLY A 1 92 ? -15.162 1.769 11.034 1.00 86.44 92 GLY A CA 1
ATOM 735 C C . GLY A 1 92 ? -15.484 2.011 9.558 1.00 86.44 92 GLY A C 1
ATOM 736 O O . GLY A 1 92 ? -16.642 2.269 9.248 1.00 86.44 92 GLY A O 1
ATOM 737 N N . PHE A 1 93 ? -14.511 1.959 8.638 1.00 87.88 93 PHE A N 1
ATOM 738 C CA . PHE A 1 93 ? -14.847 1.903 7.210 1.00 87.88 93 PHE A CA 1
ATOM 739 C C . PHE A 1 93 ? -15.269 0.491 6.809 1.00 87.88 93 PHE A C 1
ATOM 741 O O . PHE A 1 93 ? -14.578 -0.493 7.072 1.00 87.88 93 PHE A O 1
ATOM 748 N N . GLU A 1 94 ? -16.375 0.414 6.087 1.00 85.50 94 GLU A N 1
ATOM 749 C CA . GLU A 1 94 ? -16.947 -0.800 5.528 1.00 85.50 94 GLU A CA 1
ATOM 750 C C . GLU A 1 94 ? -16.887 -0.779 3.994 1.00 85.50 94 GLU A C 1
ATOM 752 O O . GLU A 1 94 ? -16.630 0.252 3.364 1.00 85.50 94 GLU A O 1
ATOM 757 N N . ARG A 1 95 ? -17.149 -1.942 3.376 1.00 81.44 95 ARG A N 1
ATOM 758 C CA . ARG A 1 95 ? -17.226 -2.120 1.913 1.00 81.44 95 ARG A CA 1
ATOM 759 C C . ARG A 1 95 ? -16.022 -1.500 1.186 1.00 81.44 95 ARG A C 1
ATOM 761 O O . ARG A 1 95 ? -16.175 -0.654 0.307 1.00 81.44 95 ARG A O 1
ATOM 768 N N . LEU A 1 96 ? -14.822 -1.928 1.573 1.00 88.06 96 LEU A N 1
ATOM 769 C CA . LEU A 1 96 ? -13.599 -1.465 0.928 1.00 88.06 96 LEU A CA 1
ATOM 770 C C . LEU A 1 96 ? -13.507 -1.974 -0.513 1.00 88.06 96 LEU A C 1
ATOM 772 O O . LEU A 1 96 ? -13.713 -3.160 -0.773 1.00 88.06 96 LEU A O 1
ATOM 776 N N . VAL A 1 97 ? -13.168 -1.080 -1.437 1.00 91.06 97 VAL A N 1
ATOM 777 C CA . VAL A 1 97 ? -12.926 -1.391 -2.847 1.00 91.06 97 VAL A CA 1
ATOM 778 C C . VAL A 1 97 ? -11.550 -0.858 -3.223 1.00 91.06 97 VAL A C 1
ATOM 780 O O . VAL A 1 97 ? -11.352 0.353 -3.288 1.00 91.06 97 VAL A O 1
ATOM 783 N N . THR A 1 98 ? -10.610 -1.764 -3.486 1.00 91.44 98 THR A N 1
ATOM 784 C CA . THR A 1 98 ? -9.260 -1.424 -3.950 1.00 91.44 98 THR A CA 1
ATOM 785 C C . THR A 1 98 ? -9.156 -1.677 -5.452 1.00 91.44 98 THR A C 1
ATOM 787 O O . THR A 1 98 ? -9.375 -2.797 -5.910 1.00 91.44 98 THR A O 1
ATOM 790 N N . VAL A 1 99 ? -8.801 -0.652 -6.226 1.00 91.31 99 VAL A N 1
ATOM 791 C CA . VAL A 1 99 ? -8.643 -0.722 -7.689 1.00 91.31 99 VAL A CA 1
ATOM 792 C C . VAL A 1 99 ? -7.308 -0.106 -8.090 1.00 91.31 99 VAL A C 1
ATOM 794 O O . VAL A 1 99 ? -6.921 0.937 -7.566 1.00 91.31 99 VAL A O 1
ATOM 797 N N . ALA A 1 100 ? -6.595 -0.718 -9.035 1.00 91.31 100 ALA A N 1
ATOM 798 C CA . ALA A 1 100 ? -5.411 -0.096 -9.624 1.00 91.31 100 ALA A CA 1
ATOM 799 C C . ALA A 1 100 ? -5.819 1.166 -10.405 1.00 91.31 100 ALA A C 1
ATOM 801 O O . ALA A 1 100 ? -6.739 1.133 -11.219 1.00 91.31 100 ALA A O 1
ATOM 802 N N . SER A 1 101 ? -5.159 2.288 -10.126 1.00 88.19 101 SER A N 1
ATOM 803 C CA . SER A 1 101 ? -5.439 3.568 -10.793 1.00 88.19 101 SER A CA 1
ATOM 804 C C . SER A 1 101 ? -4.596 3.741 -12.044 1.00 88.19 101 SER A C 1
ATOM 806 O O . SER A 1 101 ? -5.078 4.244 -13.054 1.00 88.19 101 SER A O 1
ATOM 808 N N . ASP A 1 102 ? -3.344 3.317 -11.943 1.00 88.56 102 ASP A N 1
ATOM 809 C CA . ASP A 1 102 ? -2.327 3.329 -12.981 1.00 88.56 102 ASP A CA 1
ATOM 810 C C . ASP A 1 102 ? -1.291 2.236 -12.635 1.00 88.56 102 ASP A C 1
ATOM 812 O O . ASP A 1 102 ? -1.467 1.524 -11.635 1.00 88.56 102 ASP A O 1
ATOM 816 N N . PRO A 1 103 ? -0.226 2.047 -13.435 1.00 89.38 103 PRO A N 1
ATOM 817 C CA . PRO A 1 103 ? 0.755 1.005 -13.172 1.00 89.38 103 PRO A CA 1
ATOM 818 C C . PRO A 1 103 ? 1.452 1.112 -11.814 1.00 89.38 103 PRO A C 1
ATOM 820 O O . PRO A 1 103 ? 1.951 0.098 -11.357 1.00 89.38 103 PRO A O 1
ATOM 823 N N . HIS A 1 104 ? 1.493 2.269 -11.154 1.00 87.88 104 HIS A N 1
ATOM 824 C CA . HIS A 1 104 ? 2.186 2.482 -9.879 1.00 87.88 104 HIS A CA 1
ATOM 825 C C . HIS A 1 104 ? 1.231 2.687 -8.703 1.00 87.88 104 HIS A C 1
ATOM 827 O O . HIS A 1 104 ? 1.585 2.340 -7.580 1.00 87.88 104 HIS A O 1
ATOM 833 N N . HIS A 1 105 ? 0.021 3.198 -8.930 1.00 90.62 105 HIS A N 1
ATOM 834 C CA . HIS A 1 105 ? -0.884 3.593 -7.850 1.00 90.62 105 HIS A CA 1
ATOM 835 C C . HIS A 1 105 ? -2.158 2.751 -7.776 1.00 90.62 105 HIS A C 1
ATOM 837 O O . HIS A 1 105 ? -2.653 2.187 -8.757 1.00 90.62 105 HIS A O 1
ATOM 843 N N . ARG A 1 106 ? -2.751 2.710 -6.586 1.00 92.38 106 ARG A N 1
ATOM 844 C CA . ARG A 1 106 ? -4.075 2.145 -6.318 1.00 92.38 106 ARG A CA 1
ATOM 845 C C . ARG A 1 106 ? -4.984 3.205 -5.698 1.00 92.38 106 ARG A C 1
ATOM 847 O O . ARG A 1 106 ? -4.536 4.195 -5.132 1.00 92.38 106 ARG A O 1
ATOM 854 N N . LYS A 1 107 ? -6.280 2.970 -5.839 1.00 92.12 107 LYS A N 1
ATOM 855 C CA . LYS A 1 107 ? -7.390 3.716 -5.257 1.00 92.12 107 LYS A CA 1
ATOM 856 C C . LYS A 1 107 ? -8.099 2.776 -4.289 1.00 92.12 107 LYS A C 1
ATOM 858 O O . LYS A 1 107 ? -8.586 1.739 -4.727 1.00 92.12 107 LYS A O 1
ATOM 863 N N . ILE A 1 108 ? -8.157 3.121 -3.008 1.00 91.31 108 ILE A N 1
ATOM 864 C CA . ILE A 1 108 ? -8.918 2.401 -1.983 1.00 91.31 108 ILE A CA 1
ATOM 865 C C . ILE A 1 108 ? -10.103 3.276 -1.596 1.00 91.31 108 ILE A C 1
ATOM 867 O O . ILE A 1 108 ? -9.919 4.359 -1.047 1.00 91.31 108 ILE A O 1
ATOM 871 N N . LEU A 1 109 ? -11.316 2.822 -1.890 1.00 90.38 109 LEU A N 1
ATOM 872 C CA . LEU A 1 109 ? -12.547 3.474 -1.459 1.00 90.38 109 LEU A CA 1
ATOM 873 C C . LEU A 1 109 ? -13.112 2.739 -0.253 1.00 90.38 109 LEU A C 1
ATOM 875 O O . LEU A 1 109 ? -13.176 1.514 -0.268 1.00 90.38 109 LEU A O 1
ATOM 879 N N . GLY A 1 110 ? -13.556 3.472 0.759 1.00 89.81 110 GLY A N 1
ATOM 880 C CA . GLY A 1 110 ? -14.267 2.927 1.907 1.00 89.81 110 GLY A CA 1
ATOM 881 C C . GLY A 1 110 ? -15.497 3.753 2.228 1.00 89.81 110 GLY A C 1
ATOM 882 O O . GLY A 1 110 ? -15.476 4.979 2.135 1.00 89.81 110 GLY A O 1
ATOM 883 N N . ARG A 1 111 ? -16.577 3.083 2.625 1.00 85.75 111 ARG A N 1
ATOM 884 C CA . ARG A 1 111 ? -17.807 3.744 3.058 1.00 85.75 111 ARG A CA 1
ATOM 885 C C . ARG A 1 111 ? -17.955 3.597 4.562 1.00 85.75 111 ARG A C 1
ATOM 887 O O . ARG A 1 111 ? -17.900 2.486 5.071 1.00 85.75 111 ARG A O 1
ATOM 894 N N . LYS A 1 112 ? -18.175 4.704 5.255 1.00 81.75 112 LYS A N 1
ATOM 895 C CA . LYS A 1 112 ? -18.491 4.728 6.681 1.00 81.75 112 LYS A CA 1
ATOM 896 C C . LYS A 1 112 ? -20.003 4.893 6.838 1.00 81.75 112 LYS A C 1
ATOM 898 O O . LYS A 1 112 ? -20.578 5.778 6.194 1.00 81.75 112 LYS A O 1
ATOM 903 N N . SER A 1 113 ? -20.630 3.991 7.588 1.00 69.69 113 SER A N 1
ATOM 904 C CA . SER A 1 113 ? -22.074 3.964 7.877 1.00 69.69 113 SER A CA 1
ATOM 905 C C . SER A 1 113 ? -22.388 4.355 9.308 1.00 69.69 113 SER A C 1
ATOM 907 O O . SER A 1 113 ? -21.514 4.153 10.179 1.00 69.69 113 SER A O 1
#